Protein AF-A0A973CZ31-F1 (afdb_monomer_lite)

Secondary structure (DSSP, 8-state):
----S-STTHHHHHHHHHHHTT--TT----------HHHHHHHHTTS-HHHHHHHHHHHHHHHHHHHHHHTTS-HHHHHHHHHHHHHHHHHHHHT-----TTTS-THHHHHHHHHHHHHHHHHHHHHHHHHHHTT--TT--S--GGGGGG-PPPS-SSS---

Foldseek 3Di:
DDDDQPDPPGQNVVVVVVVVVPDDPPDDTDDDDDDDPVRVVVSLVVDPQVCLLVVLVVLLVLLVVLVVVLVPDDLVVLQVSLCPSLVVLVVSLVPDSPHDCVSHNCVSVVSSVVSSVVSVVVNLVSCCVVCVVVVHHSCVDPPNCVVVVPPDDDPPPPPPDD

Structure (mmCIF, N/CA/C/O backbone):
data_AF-A0A973CZ31-F1
#
_entry.id   AF-A0A973CZ31-F1
#
loop_
_atom_site.group_PDB
_atom_site.id
_atom_site.type_symbol
_atom_site.label_atom_id
_atom_site.label_alt_id
_atom_site.label_comp_id
_atom_site.label_asym_id
_atom_site.label_entity_id
_atom_site.label_seq_id
_atom_site.pdbx_PDB_ins_code
_atom_site.Cartn_x
_atom_site.Cartn_y
_atom_site.Cartn_z
_atom_site.occupancy
_atom_site.B_iso_or_equiv
_atom_site.auth_seq_id
_atom_site.auth_comp_id
_atom_site.auth_asym_id
_atom_site.auth_atom_id
_atom_site.pdbx_PDB_model_num
ATOM 1 N N . GLN A 1 1 ? 1.037 4.223 -20.268 1.00 78.12 1 GLN A N 1
ATOM 2 C CA . GLN A 1 1 ? 1.933 4.091 -19.093 1.00 78.12 1 GLN A CA 1
ATOM 3 C C . GLN A 1 1 ? 3.006 3.051 -19.402 1.00 78.12 1 GLN A C 1
ATOM 5 O O . GLN A 1 1 ? 2.647 1.986 -19.890 1.00 78.12 1 GLN A O 1
ATOM 10 N N . LEU A 1 2 ? 4.287 3.335 -19.134 1.00 89.88 2 LEU A N 1
ATOM 11 C CA . LEU A 1 2 ? 5.367 2.338 -19.214 1.00 89.88 2 LEU A CA 1
ATOM 12 C C . LEU A 1 2 ? 5.483 1.579 -17.882 1.00 89.88 2 LEU A C 1
ATOM 14 O O . LEU A 1 2 ? 5.323 2.180 -16.821 1.00 89.88 2 LEU A O 1
ATOM 18 N N . ARG A 1 3 ? 5.742 0.265 -17.928 1.00 91.88 3 ARG A N 1
ATOM 19 C CA . ARG A 1 3 ? 5.969 -0.576 -16.741 1.00 91.88 3 ARG A CA 1
ATOM 20 C C . ARG A 1 3 ? 6.821 -1.808 -17.051 1.00 91.88 3 ARG A C 1
ATOM 22 O O . ARG A 1 3 ? 6.817 -2.251 -18.201 1.00 91.88 3 ARG A O 1
ATOM 29 N N . PRO A 1 4 ? 7.449 -2.440 -16.042 1.00 92.38 4 PRO A N 1
ATOM 30 C CA . PRO A 1 4 ? 8.062 -3.744 -16.226 1.00 92.38 4 PRO A CA 1
ATOM 31 C C . PRO A 1 4 ? 6.999 -4.793 -16.571 1.00 92.38 4 PRO A C 1
ATOM 33 O O . PRO A 1 4 ? 5.879 -4.788 -16.038 1.00 92.38 4 PRO A O 1
ATOM 36 N N . ALA A 1 5 ? 7.368 -5.720 -17.454 1.00 91.88 5 ALA A N 1
ATOM 37 C CA . ALA A 1 5 ? 6.518 -6.813 -17.921 1.00 91.88 5 ALA A CA 1
ATOM 38 C C . ALA A 1 5 ? 6.557 -8.032 -16.974 1.00 91.88 5 ALA A C 1
ATOM 40 O O . ALA A 1 5 ? 6.608 -9.172 -17.423 1.00 91.88 5 ALA A O 1
ATOM 41 N N . ASN A 1 6 ? 6.548 -7.792 -15.660 1.00 91.12 6 ASN A N 1
ATOM 42 C CA . ASN A 1 6 ? 6.688 -8.821 -14.623 1.00 91.12 6 ASN A CA 1
ATOM 43 C C . ASN A 1 6 ? 5.347 -9.381 -14.106 1.00 91.12 6 ASN A C 1
ATOM 45 O O . ASN A 1 6 ? 5.332 -10.259 -13.245 1.00 91.12 6 ASN A O 1
ATOM 49 N N . ARG A 1 7 ? 4.211 -8.870 -14.599 1.00 87.19 7 ARG A N 1
ATOM 50 C CA . ARG A 1 7 ? 2.882 -9.395 -14.255 1.00 87.19 7 ARG A CA 1
ATOM 51 C C . ARG A 1 7 ? 2.580 -10.680 -15.029 1.00 87.19 7 ARG A C 1
ATOM 53 O O . ARG A 1 7 ? 2.967 -10.834 -16.188 1.00 87.19 7 ARG A O 1
ATOM 60 N N . ARG A 1 8 ? 1.847 -11.590 -14.382 1.00 85.94 8 ARG A N 1
ATOM 61 C CA . ARG A 1 8 ? 1.350 -12.830 -15.000 1.00 85.94 8 ARG A CA 1
ATOM 62 C C . ARG A 1 8 ? 0.436 -12.508 -16.191 1.00 85.94 8 ARG A C 1
ATOM 64 O O . ARG A 1 8 ? -0.191 -11.456 -16.217 1.00 85.94 8 ARG A O 1
ATOM 71 N N . GLY A 1 9 ? 0.394 -13.399 -17.181 1.00 85.44 9 GLY A N 1
ATOM 72 C CA . GLY A 1 9 ? -0.398 -13.216 -18.408 1.00 85.44 9 GLY A CA 1
ATOM 73 C C . GLY A 1 9 ? 0.258 -12.326 -19.472 1.00 85.44 9 GLY A C 1
ATOM 74 O O . GLY A 1 9 ? -0.212 -12.266 -20.608 1.00 85.44 9 GLY A O 1
ATOM 75 N N . GLY A 1 10 ? 1.382 -11.673 -19.154 1.00 88.19 10 GLY A N 1
ATOM 76 C CA . GLY A 1 10 ? 2.126 -10.874 -20.119 1.00 88.19 10 GLY A CA 1
ATOM 77 C C . GLY A 1 10 ? 1.305 -9.709 -20.679 1.00 88.19 10 GLY A C 1
ATOM 78 O O . GLY A 1 10 ? 0.524 -9.086 -19.971 1.00 88.19 10 GLY A O 1
ATOM 79 N N . THR A 1 11 ? 1.514 -9.381 -21.955 1.00 90.88 11 THR A N 1
ATOM 80 C CA . THR A 1 11 ? 0.871 -8.215 -22.587 1.00 90.88 11 THR A CA 1
ATOM 81 C C . THR A 1 11 ? -0.602 -8.465 -22.889 1.00 90.88 11 THR A C 1
ATOM 83 O O . THR A 1 11 ? -1.399 -7.550 -22.728 1.00 90.88 11 THR A O 1
ATOM 86 N N . VAL A 1 12 ? -0.964 -9.697 -23.264 1.00 90.19 12 VAL A N 1
ATOM 87 C CA . VAL A 1 12 ? -2.358 -10.094 -23.513 1.00 90.19 12 VAL A CA 1
ATOM 88 C C . VAL A 1 12 ? -3.162 -10.006 -22.220 1.00 90.19 12 VAL A C 1
ATOM 90 O O . VAL A 1 12 ? -4.086 -9.209 -22.148 1.00 90.19 12 VAL A O 1
ATOM 93 N N . GLY A 1 13 ? -2.728 -10.696 -21.159 1.00 90.81 13 GLY A N 1
ATOM 94 C CA . GLY A 1 13 ? -3.448 -10.663 -19.884 1.00 90.81 13 GLY A CA 1
ATOM 95 C C . GLY A 1 13 ? -3.515 -9.266 -19.261 1.00 90.81 13 GLY A C 1
ATOM 96 O O . GLY A 1 13 ? -4.519 -8.913 -18.655 1.00 90.81 13 GLY A O 1
ATOM 97 N N . LEU A 1 14 ? -2.478 -8.435 -19.438 1.00 90.19 14 LEU A N 1
ATOM 98 C CA . LEU A 1 14 ? -2.534 -7.037 -19.006 1.00 90.19 14 LEU A CA 1
ATOM 99 C C . LEU A 1 14 ? -3.568 -6.234 -19.800 1.00 90.19 14 LEU A C 1
ATOM 101 O O . LEU A 1 14 ? -4.295 -5.449 -19.204 1.00 90.19 14 LEU A O 1
ATOM 105 N N . ARG A 1 15 ? -3.610 -6.395 -21.124 1.00 91.88 15 ARG A N 1
ATOM 106 C CA . ARG A 1 15 ? -4.574 -5.702 -21.982 1.00 91.88 15 ARG A CA 1
ATOM 107 C C . ARG A 1 15 ? -6.002 -6.081 -21.604 1.00 91.88 15 ARG A C 1
ATOM 109 O O . ARG A 1 15 ? -6.814 -5.187 -21.403 1.00 91.88 15 ARG A O 1
ATOM 116 N N . ASP A 1 16 ? -6.271 -7.372 -21.455 1.00 91.19 16 ASP A N 1
ATOM 117 C CA . ASP A 1 16 ? -7.606 -7.874 -21.132 1.00 91.19 16 ASP A CA 1
ATOM 118 C C . ASP A 1 16 ? -8.062 -7.331 -19.765 1.00 91.19 16 ASP A C 1
ATOM 120 O O . ASP A 1 16 ? -9.130 -6.732 -19.662 1.00 91.19 16 ASP A O 1
ATOM 124 N N . ALA A 1 17 ? -7.189 -7.383 -18.750 1.00 90.06 17 ALA A N 1
ATOM 125 C CA . ALA A 1 17 ? -7.468 -6.798 -17.437 1.00 90.06 17 ALA A CA 1
ATOM 126 C C . ALA A 1 17 ? -7.682 -5.272 -17.482 1.00 90.06 17 ALA A C 1
ATOM 128 O O . ALA A 1 17 ? -8.474 -4.733 -16.716 1.00 90.06 17 ALA A O 1
ATOM 129 N N . LEU A 1 18 ? -6.969 -4.544 -18.348 1.00 91.00 18 LEU A N 1
ATOM 130 C CA . LEU A 1 18 ? -7.172 -3.102 -18.501 1.00 91.00 18 LEU A CA 1
ATOM 131 C C . LEU A 1 18 ? -8.522 -2.787 -19.155 1.00 91.00 18 LEU A C 1
ATOM 133 O O . LEU A 1 18 ? -9.180 -1.842 -18.728 1.00 91.00 18 LEU A O 1
ATOM 137 N N . PHE A 1 19 ? -8.946 -3.566 -20.151 1.00 92.44 19 PHE A N 1
ATOM 138 C CA . PHE A 1 19 ? -10.259 -3.408 -20.779 1.00 92.44 19 PHE A CA 1
ATOM 139 C C . PHE A 1 19 ? -11.402 -3.730 -19.811 1.00 92.44 19 PHE A C 1
ATOM 141 O O . PHE A 1 19 ? -12.370 -2.976 -19.755 1.00 92.44 19 PHE A O 1
ATOM 148 N N . GLU A 1 20 ? -11.264 -4.764 -18.977 1.00 92.31 20 GLU A N 1
ATOM 149 C CA . GLU A 1 20 ? -12.221 -5.051 -17.894 1.00 92.31 20 GLU A CA 1
ATOM 150 C C . GLU A 1 20 ? -12.338 -3.894 -16.888 1.00 92.31 20 GLU A C 1
ATOM 152 O O . GLU A 1 20 ? -13.411 -3.641 -16.344 1.00 92.31 20 GLU A O 1
ATOM 157 N N . LEU A 1 21 ? -11.247 -3.153 -16.673 1.00 90.94 21 LEU A N 1
ATOM 158 C CA . LEU A 1 21 ? -11.218 -1.952 -15.833 1.00 90.94 21 LEU A CA 1
ATOM 159 C C . LEU A 1 21 ? -11.701 -0.680 -16.557 1.00 90.94 21 LEU A C 1
ATOM 161 O O . LEU A 1 21 ? -11.645 0.404 -15.974 1.00 90.94 21 LEU A O 1
ATOM 165 N N . GLY A 1 22 ? -12.182 -0.792 -17.799 1.00 93.88 22 GLY A N 1
ATOM 166 C CA . GLY A 1 22 ? -12.764 0.312 -18.565 1.00 93.88 22 GLY A CA 1
ATOM 167 C C . GLY A 1 22 ? -11.781 1.074 -19.455 1.00 93.88 22 GLY A C 1
ATOM 168 O O . GLY A 1 22 ? -12.091 2.189 -19.876 1.00 93.88 22 GLY A O 1
ATOM 169 N N . LEU A 1 23 ? -10.599 0.518 -19.747 1.00 93.50 23 LEU A N 1
ATOM 170 C CA . LEU A 1 23 ? -9.738 1.076 -20.791 1.00 93.50 23 LEU A CA 1
ATOM 171 C C . LEU A 1 23 ? -10.449 0.978 -22.151 1.00 93.50 23 LEU A C 1
ATOM 173 O O . LEU A 1 23 ? -11.027 -0.053 -22.485 1.00 93.50 23 LEU A O 1
ATOM 177 N N . ASP A 1 24 ? -10.378 2.050 -22.939 1.00 93.31 24 ASP A N 1
ATOM 178 C CA . ASP A 1 24 ? -10.991 2.102 -24.265 1.00 93.31 24 ASP A CA 1
ATOM 179 C C . ASP A 1 24 ? -10.445 1.004 -25.194 1.00 93.31 24 ASP A C 1
ATOM 181 O O . ASP A 1 24 ? -9.238 0.772 -25.252 1.00 93.31 24 ASP A O 1
ATOM 185 N N . SER A 1 25 ? -11.327 0.345 -25.949 1.00 88.06 25 SER A N 1
ATOM 186 C CA . SER A 1 25 ? -10.961 -0.775 -26.831 1.00 88.06 25 SER A CA 1
ATOM 187 C C . SER A 1 25 ? -9.999 -0.406 -27.972 1.00 88.06 25 SER A C 1
ATOM 189 O O . SER A 1 25 ? -9.320 -1.283 -28.506 1.00 88.06 25 SER A O 1
ATOM 191 N N . SER A 1 26 ? -9.899 0.879 -28.328 1.00 91.44 26 SER A N 1
ATOM 192 C CA . SER A 1 26 ? -8.920 1.395 -29.292 1.00 91.44 26 SER A CA 1
ATOM 193 C C . SER A 1 26 ? -7.547 1.671 -28.668 1.00 91.44 26 SER A C 1
ATOM 195 O O . SER A 1 26 ? -6.584 1.952 -29.386 1.00 91.44 26 SER A O 1
ATOM 197 N N . ALA A 1 27 ? -7.420 1.581 -27.338 1.00 91.94 27 ALA A N 1
ATOM 198 C CA . ALA A 1 27 ? -6.171 1.843 -26.649 1.00 91.94 27 ALA A CA 1
ATOM 199 C C . ALA A 1 27 ? -5.100 0.814 -27.023 1.00 91.94 27 ALA A C 1
ATOM 201 O O . ALA A 1 27 ? -5.285 -0.405 -26.968 1.00 91.94 27 ALA A O 1
ATOM 202 N N . LEU A 1 28 ? -3.925 1.333 -27.357 1.00 91.69 28 LEU A N 1
ATOM 203 C CA . LEU A 1 28 ? -2.812 0.521 -27.806 1.00 91.69 28 LEU A CA 1
ATOM 204 C C . LEU A 1 28 ? -1.995 0.018 -26.611 1.00 91.69 28 LEU A C 1
ATOM 206 O O . LEU A 1 28 ? -1.519 0.798 -25.783 1.00 91.69 28 LEU A O 1
ATOM 210 N N . VAL A 1 29 ? -1.798 -1.301 -26.544 1.00 91.62 29 VAL A N 1
ATOM 211 C CA . VAL A 1 29 ? -1.000 -1.960 -25.504 1.00 91.62 29 VAL A CA 1
ATOM 212 C C . VAL A 1 29 ? 0.136 -2.735 -26.159 1.00 91.62 29 VAL A C 1
ATOM 214 O O . VAL A 1 29 ? -0.088 -3.717 -26.864 1.00 91.62 29 VAL A O 1
ATOM 217 N N . TYR A 1 30 ? 1.368 -2.309 -25.888 1.00 91.69 30 TYR A N 1
ATOM 218 C CA . TYR A 1 30 ? 2.573 -2.874 -26.490 1.00 91.69 30 TYR A CA 1
ATOM 219 C C . TYR A 1 30 ? 3.525 -3.458 -25.452 1.00 91.69 30 TYR A C 1
ATOM 221 O O . TYR A 1 30 ? 3.480 -3.138 -24.262 1.00 91.69 30 TYR A O 1
ATOM 229 N N . ARG A 1 31 ? 4.429 -4.314 -25.931 1.00 92.50 31 ARG A N 1
ATOM 230 C CA . ARG A 1 31 ? 5.609 -4.757 -25.193 1.00 92.50 31 ARG A CA 1
ATOM 231 C C . ARG A 1 31 ? 6.841 -4.176 -25.859 1.00 92.50 31 ARG A C 1
ATOM 233 O O . ARG A 1 31 ? 7.038 -4.390 -27.047 1.00 92.50 31 ARG A O 1
ATOM 240 N N . LEU A 1 32 ? 7.679 -3.528 -25.065 1.00 92.12 32 LEU A N 1
ATOM 241 C CA . LEU A 1 32 ? 9.019 -3.132 -25.473 1.00 92.12 32 LEU A CA 1
ATOM 242 C C . LEU A 1 32 ? 10.016 -4.170 -24.953 1.00 92.12 32 LEU A C 1
ATOM 244 O O . LEU A 1 32 ? 9.835 -4.727 -23.864 1.00 92.12 32 LEU A O 1
ATOM 248 N N . ARG A 1 33 ? 11.029 -4.463 -25.758 1.00 91.19 33 ARG A N 1
ATOM 249 C CA . ARG A 1 33 ? 12.161 -5.339 -25.443 1.00 91.19 33 ARG A CA 1
ATOM 250 C C . ARG A 1 33 ? 13.422 -4.678 -25.981 1.00 91.19 33 ARG A C 1
ATOM 252 O O . ARG A 1 33 ? 13.302 -3.789 -26.816 1.00 91.19 33 ARG A O 1
ATOM 259 N N . GLU A 1 34 ? 14.576 -5.128 -25.494 1.00 91.00 34 GLU A N 1
ATOM 260 C CA . GLU A 1 34 ? 15.883 -4.689 -26.008 1.00 91.00 34 GLU A CA 1
ATOM 261 C C . GLU A 1 34 ? 16.042 -3.165 -25.936 1.00 91.00 34 GLU A C 1
ATOM 263 O O . GLU A 1 34 ? 16.436 -2.509 -26.891 1.00 91.00 34 GLU A O 1
ATOM 268 N N . LEU A 1 35 ? 15.690 -2.595 -24.777 1.00 91.38 35 LEU A N 1
ATOM 269 C CA . LEU A 1 35 ? 16.027 -1.207 -24.494 1.00 91.38 35 LEU A CA 1
ATOM 270 C C . LEU A 1 35 ? 17.547 -1.088 -24.419 1.00 91.38 35 LEU A C 1
ATOM 272 O O . LEU A 1 35 ? 18.201 -1.858 -23.711 1.00 91.38 35 LEU A O 1
ATOM 276 N N . GLU A 1 36 ? 18.075 -0.094 -25.118 1.00 95.12 36 GLU A N 1
ATOM 277 C CA . GLU A 1 36 ? 19.444 0.364 -24.943 1.00 95.12 36 GLU A CA 1
ATOM 278 C C . GLU A 1 36 ? 19.701 0.730 -23.470 1.00 95.12 36 GLU A C 1
ATOM 280 O O . GLU A 1 36 ? 18.787 1.055 -22.700 1.00 95.12 36 GLU A O 1
ATOM 285 N N . ALA A 1 37 ? 20.961 0.641 -23.041 1.00 92.94 37 ALA A N 1
ATOM 286 C CA . ALA A 1 37 ? 21.299 0.727 -21.619 1.00 92.94 37 ALA A CA 1
ATOM 287 C C . ALA A 1 37 ? 20.882 2.067 -20.977 1.00 92.94 37 ALA A C 1
ATOM 289 O O . ALA A 1 37 ? 20.476 2.099 -19.812 1.00 92.94 37 ALA A O 1
ATOM 290 N N . ALA A 1 38 ? 20.958 3.174 -21.723 1.00 94.50 38 ALA A N 1
ATOM 291 C CA . ALA A 1 38 ? 20.556 4.491 -21.233 1.00 94.50 38 ALA A CA 1
ATOM 292 C C . ALA A 1 38 ? 19.031 4.582 -21.029 1.00 94.50 38 ALA A C 1
ATOM 294 O O . ALA A 1 38 ? 18.566 5.108 -20.014 1.00 94.50 38 ALA A O 1
ATOM 295 N N . GLU A 1 39 ? 18.258 4.020 -21.953 1.00 94.00 39 GLU A N 1
ATOM 296 C CA . GLU A 1 39 ? 16.802 3.951 -21.943 1.00 94.00 39 GLU A CA 1
ATOM 297 C C . GLU A 1 39 ? 16.290 3.026 -20.837 1.00 94.00 39 GLU A C 1
ATOM 299 O O . GLU A 1 39 ? 15.320 3.377 -20.164 1.00 94.00 39 GLU A O 1
ATOM 304 N N . ASP A 1 40 ? 16.949 1.889 -20.583 1.00 91.12 40 ASP A N 1
ATOM 305 C CA . ASP A 1 40 ? 16.612 1.015 -19.450 1.00 91.12 40 ASP A CA 1
ATOM 306 C C . ASP A 1 40 ? 16.820 1.745 -18.111 1.00 91.12 40 ASP A C 1
ATOM 308 O O . ASP A 1 40 ? 15.938 1.742 -17.245 1.00 91.12 40 ASP A O 1
ATOM 312 N N . VAL A 1 41 ? 17.942 2.462 -17.958 1.00 90.88 41 VAL A N 1
ATOM 313 C CA . VAL A 1 41 ? 18.204 3.289 -16.767 1.00 90.88 41 VAL A CA 1
ATOM 314 C C . VAL A 1 41 ? 17.153 4.392 -16.617 1.00 90.88 41 VAL A C 1
ATOM 316 O O . VAL A 1 41 ? 16.652 4.612 -15.510 1.00 90.88 41 VAL A O 1
ATOM 319 N N . ALA A 1 42 ? 16.787 5.075 -17.704 1.00 92.50 42 ALA A N 1
ATOM 320 C CA . ALA A 1 42 ? 15.748 6.102 -17.686 1.00 92.50 42 ALA A CA 1
ATOM 321 C C . ALA A 1 42 ? 14.372 5.519 -17.320 1.00 92.50 42 ALA A C 1
ATOM 323 O O . ALA A 1 42 ? 13.673 6.079 -16.473 1.00 92.50 42 ALA A O 1
ATOM 324 N N . ALA A 1 43 ? 14.009 4.362 -17.879 1.00 92.06 43 ALA A N 1
ATOM 325 C CA . ALA A 1 43 ? 12.758 3.676 -17.579 1.00 92.06 43 ALA A CA 1
ATOM 326 C C . ALA A 1 43 ? 12.667 3.283 -16.098 1.00 92.06 43 ALA A C 1
ATOM 328 O O . ALA A 1 43 ? 11.629 3.494 -15.473 1.00 92.06 43 ALA A O 1
ATOM 329 N N . ARG A 1 44 ? 13.750 2.779 -15.491 1.00 90.56 44 ARG A N 1
ATOM 330 C CA . ARG A 1 44 ? 13.775 2.426 -14.057 1.00 90.56 44 ARG A CA 1
ATOM 331 C C . ARG A 1 44 ? 13.559 3.625 -13.133 1.00 90.56 44 ARG A C 1
ATOM 333 O O . ARG A 1 44 ? 13.017 3.449 -12.044 1.00 90.56 44 ARG A O 1
ATOM 340 N N . ARG A 1 45 ? 13.923 4.838 -13.564 1.00 91.75 45 ARG A N 1
ATOM 341 C CA . ARG A 1 45 ? 13.723 6.086 -12.801 1.00 91.75 45 ARG A CA 1
ATOM 342 C C . ARG A 1 45 ? 12.277 6.589 -12.801 1.00 91.75 45 ARG A C 1
ATOM 344 O O . ARG A 1 45 ? 11.979 7.527 -12.070 1.00 91.75 45 ARG A O 1
ATOM 351 N N . LEU A 1 46 ? 11.370 5.959 -13.555 1.00 93.25 46 LEU A N 1
ATOM 352 C CA . LEU A 1 46 ? 9.935 6.268 -13.504 1.00 93.25 46 LEU A CA 1
ATOM 353 C C . LEU A 1 46 ? 9.301 5.956 -12.141 1.00 93.25 46 LEU A C 1
ATOM 355 O O . LEU A 1 46 ? 8.200 6.428 -11.856 1.00 93.25 46 LEU A O 1
ATOM 359 N N . TRP A 1 47 ? 9.977 5.166 -11.304 1.00 93.50 47 TRP A N 1
ATOM 360 C CA . TRP A 1 47 ? 9.525 4.840 -9.960 1.00 93.50 47 TRP A CA 1
ATOM 361 C C . TRP A 1 47 ? 10.497 5.368 -8.915 1.00 93.50 47 TRP A C 1
ATOM 363 O O . TRP A 1 47 ? 11.678 5.025 -8.909 1.00 93.50 47 TRP A O 1
ATOM 373 N N . ASP A 1 48 ? 9.969 6.138 -7.968 1.00 94.31 48 ASP A N 1
ATOM 374 C CA . ASP A 1 48 ? 10.718 6.541 -6.785 1.00 94.31 48 ASP A CA 1
ATOM 375 C C . ASP A 1 48 ? 10.780 5.380 -5.780 1.00 94.31 48 ASP A C 1
ATOM 377 O O . ASP A 1 48 ? 9.947 5.220 -4.881 1.00 94.31 48 ASP A O 1
ATOM 381 N N . VAL A 1 49 ? 11.793 4.535 -5.964 1.00 94.06 49 VAL A N 1
ATOM 382 C CA . VAL A 1 49 ? 12.069 3.364 -5.124 1.00 94.06 49 VAL A CA 1
ATOM 383 C C . VAL A 1 49 ? 12.298 3.747 -3.661 1.00 94.06 49 VAL A C 1
ATOM 385 O O . VAL A 1 49 ? 11.886 3.012 -2.754 1.00 94.06 49 VAL A O 1
ATOM 388 N N . ALA A 1 50 ? 12.934 4.895 -3.416 1.00 95.00 50 ALA A N 1
ATOM 389 C CA . ALA A 1 50 ? 13.217 5.366 -2.068 1.00 95.00 50 ALA A CA 1
ATOM 390 C C . ALA A 1 50 ? 11.914 5.728 -1.346 1.00 95.00 50 ALA A C 1
ATOM 392 O O . ALA A 1 50 ? 11.688 5.264 -0.223 1.00 95.00 50 ALA A O 1
ATOM 393 N N . THR A 1 51 ? 11.025 6.467 -2.013 1.00 95.75 51 THR A N 1
ATOM 394 C CA . THR A 1 51 ? 9.701 6.814 -1.482 1.00 95.75 51 THR A CA 1
ATOM 395 C C . THR A 1 51 ? 8.832 5.577 -1.269 1.00 95.75 51 THR A C 1
ATOM 397 O O . THR A 1 51 ? 8.237 5.447 -0.197 1.00 95.75 51 THR A O 1
ATOM 400 N N . LEU A 1 52 ? 8.809 4.624 -2.210 1.00 95.75 52 LEU A N 1
ATOM 401 C CA . LEU A 1 52 ? 8.079 3.357 -2.045 1.00 95.75 52 LEU A CA 1
ATOM 402 C C . LEU A 1 52 ? 8.551 2.599 -0.796 1.00 95.75 52 LEU A C 1
ATOM 404 O O . LEU A 1 52 ? 7.755 2.265 0.085 1.00 95.75 52 LEU A O 1
ATOM 408 N N . THR A 1 53 ? 9.863 2.398 -0.672 1.00 96.06 53 THR A N 1
ATOM 409 C CA . THR A 1 53 ? 10.459 1.639 0.436 1.00 96.06 53 THR A CA 1
ATOM 410 C C . THR A 1 53 ? 10.259 2.340 1.782 1.00 96.06 53 THR A C 1
ATOM 412 O O . THR A 1 53 ? 9.930 1.700 2.788 1.00 96.06 53 THR A O 1
ATOM 415 N N . ALA A 1 54 ? 10.416 3.666 1.819 1.00 97.62 54 ALA A N 1
ATOM 416 C CA . ALA A 1 54 ? 10.140 4.466 3.007 1.00 97.62 54 ALA A CA 1
ATOM 417 C C . ALA A 1 54 ? 8.657 4.402 3.397 1.00 97.62 54 ALA A C 1
ATOM 419 O O . ALA A 1 54 ? 8.346 4.277 4.585 1.00 97.62 54 ALA A O 1
ATOM 420 N N . GLY A 1 55 ? 7.762 4.430 2.406 1.00 98.00 55 GLY A N 1
ATOM 421 C CA . GLY A 1 55 ? 6.324 4.267 2.569 1.00 98.00 55 GLY A CA 1
ATOM 422 C C . GLY A 1 55 ? 5.966 2.931 3.212 1.00 98.00 55 GLY A C 1
ATOM 423 O O . GLY A 1 55 ? 5.209 2.919 4.182 1.00 98.00 55 GLY A O 1
ATOM 424 N N . TYR A 1 56 ? 6.542 1.815 2.751 1.00 98.12 56 TYR A N 1
ATOM 425 C CA . TYR A 1 56 ? 6.281 0.503 3.358 1.00 98.12 56 TYR A CA 1
ATOM 426 C C . TYR A 1 56 ? 6.674 0.478 4.831 1.00 98.12 56 TYR A C 1
ATOM 428 O O . TYR A 1 56 ? 5.862 0.164 5.698 1.00 98.12 56 TYR A O 1
ATOM 436 N N . ARG A 1 57 ? 7.906 0.903 5.130 1.00 97.94 57 ARG A N 1
ATOM 437 C CA . ARG A 1 57 ? 8.431 0.932 6.499 1.00 97.94 57 ARG A CA 1
ATOM 438 C C . ARG A 1 57 ? 7.612 1.842 7.413 1.00 97.94 57 ARG A C 1
ATOM 440 O O . ARG A 1 57 ? 7.402 1.510 8.579 1.00 97.94 57 ARG A O 1
ATOM 447 N N . LYS A 1 58 ? 7.184 3.005 6.913 1.00 98.50 58 LYS A N 1
ATOM 448 C CA . LYS A 1 58 ? 6.356 3.953 7.669 1.00 98.50 58 LYS A CA 1
ATOM 449 C C . LYS A 1 58 ? 5.021 3.316 8.045 1.00 98.50 58 LYS A C 1
ATOM 451 O O . LYS A 1 58 ? 4.637 3.385 9.211 1.00 98.50 58 LYS A O 1
ATOM 456 N N . SER A 1 59 ? 4.359 2.674 7.089 1.00 98.56 59 SER A N 1
ATOM 457 C CA . SER A 1 59 ? 3.058 2.044 7.305 1.00 98.56 59 SER A CA 1
ATOM 458 C C . SER A 1 59 ? 3.148 0.824 8.217 1.00 98.56 59 SER A C 1
ATOM 460 O O . SER A 1 59 ? 2.360 0.737 9.154 1.00 98.56 59 SER A O 1
ATOM 462 N N . SER A 1 60 ? 4.164 -0.035 8.072 1.00 98.38 60 SER A N 1
ATOM 463 C CA . SER A 1 60 ? 4.379 -1.159 8.999 1.00 98.38 60 SER A CA 1
ATOM 464 C C . SER A 1 60 ? 4.544 -0.673 10.442 1.00 98.38 60 SER A C 1
ATOM 466 O O . SER A 1 60 ? 3.838 -1.126 11.341 1.00 98.38 60 SER A O 1
ATOM 468 N N . LYS A 1 61 ? 5.384 0.349 10.666 1.00 98.44 61 LYS A N 1
ATOM 469 C CA . LYS A 1 61 ? 5.556 0.959 11.996 1.00 98.44 61 LYS A CA 1
ATOM 470 C C . LYS A 1 61 ? 4.268 1.596 12.526 1.00 98.44 61 LYS A C 1
ATOM 472 O O . LYS A 1 61 ? 4.029 1.581 13.735 1.00 98.44 61 LYS A O 1
ATOM 477 N N . ALA A 1 62 ? 3.455 2.190 11.652 1.00 98.56 62 ALA A N 1
ATOM 478 C CA . ALA A 1 62 ? 2.176 2.775 12.040 1.00 98.56 62 ALA A CA 1
ATOM 479 C C . ALA A 1 62 ? 1.194 1.697 12.518 1.00 98.56 62 ALA A C 1
ATOM 481 O O . ALA A 1 62 ? 0.610 1.866 13.591 1.00 98.56 62 ALA A O 1
ATOM 482 N N . LEU A 1 63 ? 1.082 0.582 11.786 1.00 98.50 63 LEU A N 1
ATOM 483 C CA . LEU A 1 63 ? 0.263 -0.572 12.170 1.00 98.50 63 LEU A CA 1
ATOM 484 C C . LEU A 1 63 ? 0.724 -1.155 13.508 1.00 98.50 63 LEU A C 1
ATOM 486 O O . LEU A 1 63 ? -0.077 -1.272 14.429 1.00 98.50 63 LEU A O 1
ATOM 490 N N . GLU A 1 64 ? 2.023 -1.418 13.677 1.00 97.69 64 GLU A N 1
ATOM 491 C CA . GLU A 1 64 ? 2.582 -1.922 14.940 1.00 97.69 64 GLU A CA 1
ATOM 492 C C . GLU A 1 64 ? 2.282 -0.997 16.127 1.00 97.69 64 GLU A C 1
ATOM 494 O O . GLU A 1 64 ? 1.903 -1.444 17.216 1.00 97.69 64 GLU A O 1
ATOM 499 N N . ARG A 1 65 ? 2.458 0.318 15.936 1.00 98.12 65 ARG A N 1
ATOM 500 C CA . ARG A 1 65 ? 2.164 1.311 16.974 1.00 98.12 65 ARG A CA 1
ATOM 501 C C . ARG A 1 65 ? 0.680 1.322 17.310 1.00 98.12 65 ARG A C 1
ATOM 503 O O . ARG A 1 65 ? 0.337 1.428 18.486 1.00 98.12 65 ARG A O 1
ATOM 510 N N . SER A 1 66 ? -0.177 1.254 16.298 1.00 97.88 66 SER A N 1
ATOM 511 C CA . SER A 1 66 ? -1.621 1.264 16.483 1.00 97.88 66 SER A CA 1
ATOM 512 C C . SER A 1 66 ? -2.094 0.002 17.206 1.00 97.88 66 SER A C 1
ATOM 514 O O . SER A 1 66 ? -2.749 0.122 18.236 1.00 97.88 66 SER A O 1
ATOM 516 N N . THR A 1 67 ? -1.614 -1.186 16.820 1.00 96.56 67 THR A N 1
ATOM 517 C CA . THR A 1 67 ? -1.876 -2.457 17.521 1.00 96.56 67 THR A CA 1
ATOM 518 C C . THR A 1 67 ? -1.614 -2.365 19.025 1.00 96.56 67 THR A C 1
ATOM 520 O O . THR A 1 67 ? -2.435 -2.805 19.829 1.00 96.56 67 THR A O 1
ATOM 523 N N . ARG A 1 68 ? -0.497 -1.746 19.439 1.00 96.31 68 ARG A N 1
ATOM 524 C CA . ARG A 1 68 ? -0.201 -1.540 20.869 1.00 96.31 68 ARG A CA 1
ATOM 525 C C . ARG A 1 68 ? -1.190 -0.589 21.543 1.00 96.31 68 ARG A C 1
ATOM 527 O O . ARG A 1 68 ? -1.616 -0.864 22.659 1.00 96.31 68 ARG A O 1
ATOM 534 N N . LYS A 1 69 ? -1.557 0.511 20.878 1.00 94.94 69 LYS A N 1
ATOM 535 C CA . LYS A 1 69 ? -2.495 1.517 21.405 1.00 94.94 69 LYS A CA 1
ATOM 536 C C . LYS A 1 69 ? -3.925 0.993 21.520 1.00 94.94 69 LYS A C 1
ATOM 538 O O . LYS A 1 69 ? -4.632 1.361 22.450 1.00 94.94 69 LYS A O 1
ATOM 543 N N . LEU A 1 70 ? -4.347 0.140 20.590 1.00 94.50 70 LEU A N 1
ATOM 544 C CA . LEU A 1 70 ? -5.709 -0.389 20.540 1.00 94.50 70 LEU A CA 1
ATOM 545 C C . LEU A 1 70 ? -6.056 -1.248 21.760 1.00 94.50 70 LEU A C 1
ATOM 547 O O . LEU A 1 70 ? -7.208 -1.250 22.177 1.00 94.50 70 LEU A O 1
ATOM 551 N N . ARG A 1 71 ? -5.064 -1.897 22.387 1.00 90.25 71 ARG A N 1
ATOM 552 C CA . ARG A 1 71 ? -5.255 -2.745 23.579 1.00 90.25 71 ARG A CA 1
ATOM 553 C C . ARG A 1 71 ? -5.931 -2.041 24.756 1.00 90.25 71 ARG A C 1
ATOM 555 O O . ARG A 1 71 ? -6.589 -2.706 25.544 1.00 90.25 71 ARG A O 1
ATOM 562 N N . THR A 1 72 ? -5.746 -0.732 24.892 1.00 93.12 72 THR A N 1
ATOM 563 C CA . THR A 1 72 ? -6.295 0.066 26.002 1.00 93.12 72 THR A CA 1
ATOM 564 C C . THR A 1 72 ? -7.260 1.152 25.527 1.00 93.12 72 THR A C 1
ATOM 566 O O . THR A 1 72 ? -7.723 1.964 26.325 1.00 93.12 72 THR A O 1
ATOM 569 N N . ALA A 1 73 ? -7.563 1.195 24.228 1.00 93.94 73 ALA A N 1
ATOM 570 C CA . ALA A 1 73 ? -8.464 2.182 23.654 1.00 93.94 73 ALA A CA 1
ATOM 571 C C . ALA A 1 73 ? -9.934 1.802 23.890 1.00 93.94 73 ALA A C 1
ATOM 573 O O . ALA A 1 73 ? -10.278 0.621 23.943 1.00 93.94 73 ALA A O 1
ATOM 574 N N . SER A 1 74 ? -10.811 2.806 23.963 1.00 94.56 74 SER A N 1
ATOM 575 C CA . SER A 1 74 ? -12.261 2.589 23.966 1.00 94.56 74 SER A CA 1
ATOM 576 C C . SER A 1 74 ? -12.737 1.973 22.649 1.00 94.56 74 SER A C 1
ATOM 578 O O . SER A 1 74 ? -12.131 2.201 21.602 1.00 94.56 74 SER A O 1
ATOM 580 N N . GLU A 1 75 ? -13.857 1.247 22.681 1.00 92.12 75 GLU A N 1
ATOM 581 C CA . GLU A 1 75 ? -14.438 0.580 21.504 1.00 92.12 75 GLU A CA 1
ATOM 582 C C . GLU A 1 75 ? -14.599 1.538 20.307 1.00 92.12 75 GLU A C 1
ATOM 584 O O . GLU A 1 75 ? -14.105 1.266 19.214 1.00 92.12 75 GLU A O 1
ATOM 589 N N . ALA A 1 76 ? -15.189 2.720 20.530 1.00 92.12 76 ALA A N 1
ATOM 590 C CA . ALA A 1 76 ? -15.350 3.750 19.501 1.00 92.12 76 ALA A CA 1
ATOM 591 C C . ALA A 1 76 ? -14.015 4.164 18.863 1.00 92.12 76 ALA A C 1
ATOM 593 O O . ALA A 1 76 ? -13.909 4.297 17.642 1.00 92.12 76 ALA A O 1
ATOM 594 N N . ARG A 1 77 ? -12.968 4.324 19.680 1.00 94.62 77 ARG A N 1
ATOM 595 C CA . ARG A 1 77 ? -11.640 4.692 19.190 1.00 94.62 77 ARG A CA 1
ATOM 596 C C . ARG A 1 77 ? -10.980 3.547 18.432 1.00 94.62 77 ARG A C 1
ATOM 598 O O . ARG A 1 77 ? -10.304 3.811 17.441 1.00 94.62 77 ARG A O 1
ATOM 605 N N . GLN A 1 78 ? -11.190 2.303 18.861 1.00 93.81 78 GLN A N 1
ATOM 606 C CA . GLN A 1 78 ? -10.678 1.143 18.141 1.00 93.81 78 GLN A CA 1
ATOM 607 C C . GLN A 1 78 ? -11.261 1.056 16.728 1.00 93.81 78 GLN A C 1
ATOM 609 O O . GLN A 1 78 ? -10.522 0.852 15.766 1.00 93.81 78 GLN A O 1
ATOM 614 N N . MET A 1 79 ? -12.567 1.279 16.583 1.00 92.06 79 MET A N 1
ATOM 615 C CA . MET A 1 79 ? -13.242 1.249 15.284 1.00 92.06 79 MET A CA 1
ATOM 616 C C . MET A 1 79 ? -12.739 2.348 14.342 1.00 92.06 79 MET A C 1
ATOM 618 O O . MET A 1 79 ? -12.334 2.052 13.219 1.00 92.06 79 MET A O 1
ATOM 622 N N . VAL A 1 80 ? -12.688 3.601 14.807 1.00 94.94 80 VAL A N 1
ATOM 623 C CA . VAL A 1 80 ? -12.217 4.733 13.987 1.00 94.94 80 VAL A CA 1
ATOM 624 C C . VAL A 1 80 ? -10.761 4.544 13.554 1.00 94.94 80 VAL A C 1
ATOM 626 O O . VAL A 1 80 ? -10.437 4.698 12.378 1.00 94.94 80 VAL A O 1
ATOM 629 N N . GLU A 1 81 ? -9.876 4.179 14.482 1.00 96.12 81 GLU A N 1
ATOM 630 C CA . GLU A 1 81 ? -8.451 3.989 14.192 1.00 96.12 81 GLU A CA 1
ATOM 631 C C . GLU A 1 81 ? -8.227 2.821 13.214 1.00 96.12 81 GLU A C 1
ATOM 633 O O . GLU A 1 81 ? -7.457 2.954 12.261 1.00 96.12 81 GLU A O 1
ATOM 638 N N . THR A 1 82 ? -8.910 1.686 13.408 1.00 95.12 82 THR A N 1
ATOM 639 C CA . THR A 1 82 ? -8.777 0.521 12.513 1.00 95.12 82 THR A CA 1
ATOM 640 C C . THR A 1 82 ? -9.309 0.807 11.113 1.00 95.12 82 THR A C 1
ATOM 642 O O . THR A 1 82 ? -8.656 0.425 10.143 1.00 95.12 82 THR A O 1
ATOM 645 N N . PHE A 1 83 ? -10.415 1.546 10.995 1.00 95.06 83 PHE A N 1
ATOM 646 C CA . PHE A 1 83 ? -10.969 1.970 9.710 1.00 95.06 83 PHE A CA 1
ATOM 647 C C . PHE A 1 83 ? -10.034 2.918 8.956 1.00 95.06 83 PHE A C 1
ATOM 649 O O . PHE A 1 83 ? -9.687 2.657 7.805 1.00 95.06 83 PHE A O 1
ATOM 656 N N . LEU A 1 84 ? -9.581 3.993 9.607 1.00 96.94 84 LEU A N 1
ATOM 657 C CA . LEU A 1 84 ? -8.765 5.015 8.948 1.00 96.94 84 LEU A CA 1
ATOM 658 C C . LEU A 1 84 ? -7.369 4.495 8.598 1.00 96.94 84 LEU A C 1
ATOM 660 O O . LEU A 1 84 ? -6.930 4.617 7.454 1.00 96.94 84 LEU A O 1
ATOM 664 N N . LEU A 1 85 ? -6.668 3.892 9.565 1.00 98.12 85 LEU A N 1
ATOM 665 C CA . LEU A 1 85 ? -5.312 3.406 9.326 1.00 98.12 85 LEU A CA 1
ATOM 666 C C . LEU A 1 85 ? -5.328 2.203 8.382 1.00 98.12 85 LEU A C 1
ATOM 668 O O . LEU A 1 85 ? -4.595 2.206 7.393 1.00 98.12 85 LEU A O 1
ATOM 672 N N . GLY A 1 86 ? -6.188 1.215 8.647 1.00 96.44 86 GLY A N 1
ATOM 673 C CA . GLY A 1 86 ? -6.309 0.021 7.812 1.00 96.44 86 GLY A CA 1
ATOM 674 C C . GLY A 1 86 ? -6.695 0.369 6.376 1.00 96.44 86 GLY A C 1
ATOM 675 O O . GLY A 1 86 ? -6.031 -0.075 5.442 1.00 96.44 86 GLY A O 1
ATOM 676 N N . GLY A 1 87 ? -7.688 1.246 6.197 1.00 95.50 87 GLY A N 1
ATOM 677 C CA . GLY A 1 87 ? -8.094 1.745 4.883 1.00 95.50 87 GLY A CA 1
ATOM 678 C C . GLY A 1 87 ? -6.959 2.447 4.137 1.00 95.50 87 GLY A C 1
ATOM 679 O O . GLY A 1 87 ? -6.726 2.152 2.966 1.00 95.50 87 GLY A O 1
ATOM 680 N N . SER A 1 88 ? -6.193 3.312 4.813 1.00 97.81 88 SER A N 1
ATOM 681 C CA . SER A 1 88 ? -5.063 4.010 4.181 1.00 97.81 88 SER A CA 1
ATOM 682 C C . SER A 1 88 ? -3.958 3.054 3.711 1.00 97.81 88 SER A C 1
ATOM 684 O O . SER A 1 88 ? -3.397 3.236 2.631 1.00 97.81 88 SER A O 1
ATOM 686 N N . VAL A 1 89 ? -3.676 1.995 4.479 1.00 97.94 89 VAL A N 1
ATOM 687 C CA . VAL A 1 89 ? -2.662 0.997 4.113 1.00 97.94 89 VAL A CA 1
ATOM 688 C C . VAL A 1 89 ? -3.161 0.083 2.994 1.00 97.94 89 VAL A C 1
ATOM 690 O O . VAL A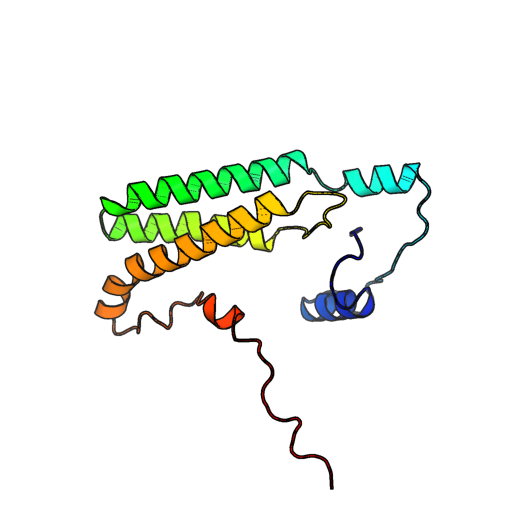 1 89 ? -2.388 -0.237 2.093 1.00 97.94 89 VAL A O 1
ATOM 693 N N . ILE A 1 90 ? -4.445 -0.290 2.988 1.00 96.44 90 ILE A N 1
ATOM 694 C CA . ILE A 1 90 ? -5.055 -1.021 1.866 1.00 96.44 90 ILE A CA 1
ATOM 695 C C . ILE A 1 90 ? -4.945 -0.200 0.578 1.00 96.44 90 ILE A C 1
ATOM 697 O O . ILE A 1 90 ? -4.521 -0.738 -0.441 1.00 96.44 90 ILE A O 1
ATOM 701 N N . GLN A 1 91 ? -5.256 1.100 0.622 1.00 96.19 91 GLN A N 1
ATOM 702 C CA . GLN A 1 91 ? -5.112 1.979 -0.543 1.00 96.19 91 GLN A CA 1
ATOM 703 C C . GLN A 1 91 ? -3.657 2.067 -1.018 1.00 96.19 91 GLN A C 1
ATOM 705 O O . GLN A 1 91 ? -3.401 1.967 -2.216 1.00 96.19 91 GLN A O 1
ATOM 710 N N . GLN A 1 92 ? -2.696 2.179 -0.095 1.00 97.19 92 GLN A N 1
ATOM 711 C CA . GLN A 1 92 ? -1.273 2.154 -0.440 1.00 97.19 92 GLN A CA 1
ATOM 712 C C . GLN A 1 92 ? -0.874 0.846 -1.141 1.00 97.19 92 GLN A C 1
ATOM 714 O O . GLN A 1 92 ? -0.160 0.885 -2.139 1.00 97.19 92 GLN A O 1
ATOM 719 N N . LEU A 1 93 ? -1.319 -0.304 -0.628 1.00 95.94 93 LEU A N 1
ATOM 720 C CA . LEU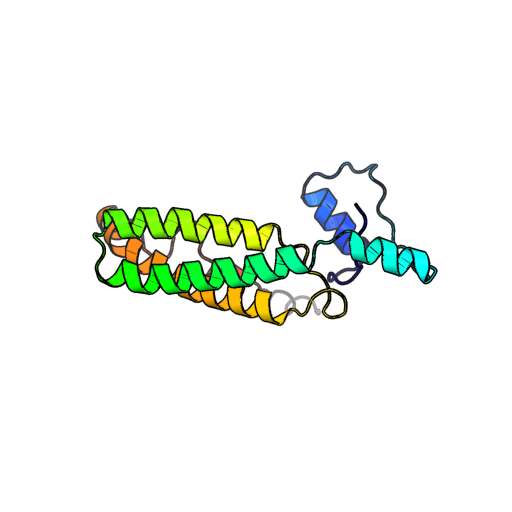 A 1 93 ? -1.027 -1.612 -1.218 1.00 95.94 93 LEU A CA 1
ATOM 721 C C . LEU A 1 93 ? -1.711 -1.799 -2.580 1.00 95.94 93 LEU A C 1
ATOM 723 O O . LEU A 1 93 ? -1.114 -2.381 -3.480 1.00 95.94 93 LEU A O 1
ATOM 727 N N . ALA A 1 94 ? -2.934 -1.292 -2.750 1.00 92.75 94 ALA A N 1
ATOM 728 C CA . ALA A 1 94 ? -3.659 -1.338 -4.019 1.00 92.75 94 ALA A CA 1
ATOM 729 C C . ALA A 1 94 ? -2.991 -0.473 -5.102 1.00 92.75 94 ALA A C 1
ATOM 731 O O . ALA A 1 94 ? -2.963 -0.857 -6.270 1.00 92.75 94 ALA A O 1
ATOM 732 N N . ALA A 1 95 ? -2.416 0.667 -4.709 1.00 91.62 95 ALA A N 1
ATOM 733 C CA . ALA A 1 95 ? -1.664 1.555 -5.594 1.00 91.62 95 ALA A CA 1
ATOM 734 C C . ALA A 1 95 ? -0.218 1.084 -5.859 1.00 91.62 95 ALA A C 1
ATOM 736 O O . ALA A 1 95 ? 0.508 1.727 -6.621 1.00 91.62 95 ALA A O 1
ATOM 737 N N . ASP A 1 96 ? 0.224 -0.019 -5.246 1.00 94.25 96 ASP A N 1
ATOM 738 C CA . ASP A 1 96 ? 1.585 -0.523 -5.396 1.00 94.25 96 ASP A CA 1
ATOM 739 C C . ASP A 1 96 ? 1.882 -0.929 -6.856 1.00 94.25 96 ASP A C 1
ATOM 741 O O . ASP A 1 96 ? 1.133 -1.707 -7.462 1.00 94.25 96 ASP A O 1
ATOM 745 N N . PRO A 1 97 ? 2.995 -0.462 -7.455 1.00 92.12 97 PRO A N 1
ATOM 746 C CA . PRO A 1 97 ? 3.322 -0.782 -8.847 1.00 92.12 97 PRO A CA 1
ATOM 747 C C . PRO A 1 97 ? 3.678 -2.265 -9.074 1.00 92.12 97 PRO A C 1
ATOM 749 O O . PRO A 1 97 ? 3.659 -2.736 -10.223 1.00 92.12 97 PRO A O 1
ATOM 752 N N . LEU A 1 98 ? 3.953 -3.011 -7.995 1.00 92.12 98 LEU A N 1
ATOM 753 C CA . LEU A 1 98 ? 4.400 -4.403 -7.977 1.00 92.12 98 LEU A CA 1
ATOM 754 C C . LEU A 1 98 ? 5.637 -4.598 -8.850 1.00 92.12 98 LEU A C 1
ATOM 756 O O . LEU A 1 98 ? 5.651 -5.437 -9.748 1.00 92.12 98 LEU A O 1
ATOM 760 N N . LEU A 1 99 ? 6.658 -3.778 -8.608 1.00 94.06 99 LEU A N 1
ATOM 761 C CA . LEU A 1 99 ? 7.923 -3.828 -9.337 1.00 94.06 99 LEU A CA 1
ATOM 762 C C . LEU A 1 99 ? 8.677 -5.134 -9.047 1.00 94.06 99 LEU A C 1
ATOM 764 O O . LEU A 1 99 ? 8.508 -5.713 -7.964 1.00 94.06 99 LEU A O 1
ATOM 768 N N . PRO A 1 100 ? 9.476 -5.612 -10.013 1.00 93.12 100 PRO A N 1
ATOM 769 C CA . PRO A 1 100 ? 10.266 -6.819 -9.844 1.00 93.12 100 PRO A CA 1
ATOM 770 C C . PRO A 1 100 ? 11.486 -6.559 -8.936 1.00 93.12 100 PRO A C 1
ATOM 772 O O . PRO A 1 100 ? 11.845 -5.405 -8.673 1.00 93.12 100 PRO A O 1
ATOM 775 N N . GLU A 1 101 ? 12.092 -7.635 -8.426 1.00 92.50 101 GLU A N 1
ATOM 776 C CA . GLU A 1 101 ? 13.146 -7.583 -7.394 1.00 92.50 101 GLU A CA 1
ATOM 777 C C . GLU A 1 101 ? 14.402 -6.830 -7.874 1.00 92.50 101 GLU A C 1
ATOM 779 O O . GLU A 1 101 ? 15.105 -6.229 -7.066 1.00 92.50 101 GLU A O 1
ATOM 784 N N . GLU A 1 102 ? 14.646 -6.786 -9.187 1.00 90.38 102 GLU A N 1
ATOM 785 C CA . GLU A 1 102 ? 15.769 -6.080 -9.814 1.00 90.38 102 GLU A CA 1
ATOM 786 C C . GLU A 1 102 ? 15.615 -4.550 -9.788 1.00 90.38 102 GLU A C 1
ATOM 788 O O . GLU A 1 102 ? 16.569 -3.832 -10.086 1.00 90.38 102 GLU A O 1
ATOM 793 N N . ILE A 1 103 ? 14.417 -4.034 -9.490 1.00 91.75 103 ILE A N 1
ATOM 794 C CA . ILE A 1 103 ? 14.159 -2.591 -9.347 1.00 91.75 103 ILE A CA 1
ATOM 795 C C . ILE A 1 103 ? 13.927 -2.243 -7.878 1.00 91.75 103 ILE A C 1
ATOM 797 O O . ILE A 1 103 ? 14.501 -1.278 -7.377 1.00 91.75 103 ILE A O 1
ATOM 801 N N . VAL A 1 104 ? 13.092 -3.019 -7.178 1.00 92.25 104 VAL A N 1
ATOM 802 C CA . VAL A 1 104 ? 12.795 -2.804 -5.756 1.00 92.25 104 VAL A CA 1
ATOM 803 C C . VAL A 1 104 ? 12.773 -4.140 -5.027 1.00 92.25 104 VAL A C 1
ATOM 805 O O . VAL A 1 104 ? 11.913 -4.970 -5.338 1.00 92.25 104 VAL A O 1
ATOM 808 N N . PRO A 1 105 ? 13.615 -4.328 -3.994 1.00 90.12 105 PRO A N 1
ATOM 809 C CA . PRO A 1 105 ? 13.539 -5.509 -3.151 1.00 90.12 105 PRO A CA 1
ATOM 810 C C . PRO A 1 105 ? 12.140 -5.668 -2.542 1.00 90.12 105 PRO A C 1
ATOM 812 O O . PRO A 1 105 ? 11.652 -4.817 -1.795 1.00 90.12 105 PRO A O 1
ATOM 815 N N . GLY A 1 106 ? 11.486 -6.794 -2.811 1.00 89.69 106 GLY A N 1
ATOM 816 C CA . GLY A 1 106 ? 10.102 -7.052 -2.417 1.00 89.69 106 GLY A CA 1
ATOM 817 C C . GLY A 1 106 ? 9.911 -7.304 -0.920 1.00 89.69 106 GLY A C 1
ATOM 818 O O . GLY A 1 106 ? 8.773 -7.408 -0.460 1.00 89.69 106 GLY A O 1
ATOM 819 N N . LYS A 1 107 ? 10.998 -7.399 -0.140 1.00 94.38 107 LYS A N 1
ATOM 820 C CA . LYS A 1 107 ? 10.970 -7.711 1.299 1.00 94.38 107 LYS A CA 1
ATOM 821 C C . LYS A 1 107 ? 10.102 -6.728 2.087 1.00 94.38 107 LYS A C 1
ATOM 823 O O . LYS A 1 107 ? 9.199 -7.171 2.788 1.00 94.38 107 LYS A O 1
ATOM 828 N N . GLY A 1 108 ? 10.308 -5.420 1.916 1.00 94.56 108 GLY A N 1
ATOM 829 C CA . GLY A 1 108 ? 9.546 -4.404 2.654 1.00 94.56 108 GLY A CA 1
ATOM 830 C C . GLY A 1 108 ? 8.045 -4.442 2.345 1.00 94.56 108 GLY A C 1
ATOM 831 O O . GLY A 1 108 ? 7.219 -4.314 3.246 1.00 94.56 108 GLY A O 1
ATOM 832 N N . ARG A 1 109 ? 7.677 -4.706 1.084 1.00 96.31 109 ARG A N 1
ATOM 833 C CA . ARG A 1 109 ? 6.276 -4.903 0.685 1.00 96.31 109 ARG A CA 1
ATOM 834 C C . ARG A 1 109 ? 5.681 -6.158 1.328 1.00 96.31 109 ARG A C 1
ATOM 836 O O . ARG A 1 109 ? 4.568 -6.101 1.840 1.00 96.31 109 ARG A O 1
ATOM 843 N N . ARG A 1 110 ? 6.410 -7.282 1.336 1.00 96.06 110 ARG A N 1
ATOM 844 C CA . ARG A 1 110 ? 5.966 -8.529 1.992 1.00 96.06 110 ARG A CA 1
ATOM 845 C C . ARG A 1 110 ? 5.741 -8.332 3.492 1.00 96.06 110 ARG A C 1
ATOM 847 O O . ARG A 1 110 ? 4.728 -8.791 4.009 1.00 96.06 110 ARG A O 1
ATOM 854 N N . GLU A 1 111 ? 6.642 -7.618 4.162 1.00 96.69 111 GLU A N 1
ATOM 855 C CA . GLU A 1 111 ? 6.509 -7.263 5.580 1.00 96.69 111 GLU A CA 1
ATOM 856 C C . GLU A 1 111 ? 5.273 -6.390 5.834 1.00 96.69 111 GLU A C 1
ATOM 858 O O . GLU A 1 111 ? 4.510 -6.673 6.756 1.00 96.69 111 GLU A O 1
ATOM 863 N N . LEU A 1 112 ? 5.019 -5.378 4.993 1.00 98.06 112 LEU A N 1
ATOM 864 C CA . LEU A 1 112 ? 3.812 -4.554 5.105 1.00 98.06 112 LEU A CA 1
ATOM 865 C C . LEU A 1 112 ? 2.530 -5.374 4.903 1.00 98.06 112 LEU A C 1
ATOM 867 O O . LEU A 1 112 ? 1.581 -5.218 5.666 1.00 98.06 112 LEU A O 1
ATOM 871 N N . VAL A 1 113 ? 2.492 -6.261 3.903 1.00 97.38 113 VAL A N 1
ATOM 872 C CA . VAL A 1 113 ? 1.332 -7.137 3.658 1.00 97.38 113 VAL A CA 1
ATOM 873 C C . VAL A 1 113 ? 1.078 -8.056 4.852 1.00 97.38 113 VAL A C 1
ATOM 875 O O . VAL A 1 113 ? -0.071 -8.216 5.261 1.00 97.38 113 VAL A O 1
ATOM 878 N N . ALA A 1 114 ? 2.129 -8.636 5.437 1.00 96.62 114 ALA A N 1
ATOM 879 C CA . ALA A 1 114 ? 2.006 -9.455 6.639 1.00 96.62 114 ALA A CA 1
ATOM 880 C C . ALA A 1 114 ? 1.454 -8.638 7.821 1.00 96.62 114 ALA A C 1
ATOM 882 O O . ALA A 1 114 ? 0.451 -9.027 8.417 1.00 96.62 114 ALA A O 1
ATOM 883 N N . ALA A 1 115 ? 2.025 -7.457 8.084 1.00 96.88 115 ALA A N 1
ATOM 884 C CA . ALA A 1 115 ? 1.549 -6.561 9.136 1.00 96.88 115 ALA A CA 1
ATOM 885 C C . ALA A 1 115 ? 0.084 -6.136 8.926 1.00 96.88 115 ALA A C 1
ATOM 887 O O . ALA A 1 115 ? -0.689 -6.092 9.881 1.00 96.88 115 ALA A O 1
ATOM 888 N N . MET A 1 116 ? -0.325 -5.861 7.682 1.00 97.62 116 MET A N 1
ATOM 889 C CA . MET A 1 116 ? -1.704 -5.488 7.359 1.00 97.62 116 MET A CA 1
ATOM 890 C C . MET A 1 116 ? -2.676 -6.658 7.545 1.00 97.62 116 MET A C 1
ATOM 892 O O . MET A 1 116 ? -3.773 -6.453 8.053 1.00 97.62 116 MET A O 1
ATOM 896 N N . ARG A 1 117 ? -2.283 -7.893 7.200 1.00 95.31 117 ARG A N 1
ATOM 897 C CA . ARG A 1 117 ? -3.094 -9.095 7.474 1.00 95.31 117 ARG A CA 1
ATOM 898 C C . ARG A 1 117 ? -3.320 -9.295 8.970 1.00 95.31 117 ARG A C 1
ATOM 900 O O . ARG A 1 117 ? -4.429 -9.621 9.388 1.00 95.31 117 ARG A O 1
ATOM 907 N N . ASP A 1 118 ? -2.288 -9.084 9.777 1.00 94.38 118 ASP A N 1
ATOM 908 C CA . ASP A 1 118 ? -2.392 -9.181 11.232 1.00 94.38 118 ASP A CA 1
ATOM 909 C C . ASP A 1 118 ? -3.286 -8.069 11.798 1.00 94.38 118 ASP A C 1
ATOM 911 O O . ASP A 1 118 ? -4.149 -8.324 12.642 1.00 94.38 118 ASP A O 1
ATOM 915 N N . TYR A 1 119 ? -3.137 -6.850 11.276 1.00 96.25 119 TYR A N 1
ATOM 916 C CA . TYR A 1 119 ? -3.956 -5.702 11.653 1.00 96.25 119 TYR A CA 1
ATOM 917 C C . TYR A 1 119 ? -5.426 -5.852 11.231 1.00 96.25 119 TYR A C 1
ATOM 919 O O . TYR A 1 119 ? -6.310 -5.475 11.993 1.00 96.25 119 TYR A O 1
ATOM 927 N N . ASP A 1 120 ? -5.718 -6.460 10.077 1.00 93.12 120 ASP A N 1
ATOM 928 C CA . ASP A 1 120 ? -7.083 -6.780 9.630 1.00 93.12 120 ASP A CA 1
ATOM 929 C C . ASP A 1 120 ? -7.779 -7.758 10.593 1.00 93.12 120 ASP A C 1
ATOM 931 O O . ASP A 1 120 ? -8.928 -7.547 10.988 1.00 93.12 120 ASP A O 1
ATOM 935 N N . ARG A 1 121 ? -7.069 -8.796 11.064 1.00 91.25 121 ARG A N 1
ATOM 936 C CA . ARG A 1 121 ? -7.606 -9.722 12.082 1.00 91.25 121 ARG A CA 1
ATOM 937 C C . ARG A 1 121 ? -7.928 -9.011 13.399 1.00 91.25 121 ARG A C 1
ATOM 939 O O . ARG A 1 121 ? -8.971 -9.288 14.001 1.00 91.25 121 ARG A O 1
ATOM 946 N N . LEU A 1 122 ? -7.064 -8.089 13.830 1.00 91.62 122 LEU A N 1
ATOM 947 C CA . LEU A 1 122 ? -7.320 -7.248 15.000 1.00 91.62 122 LEU A CA 1
ATOM 948 C C . LEU A 1 122 ? -8.537 -6.347 14.769 1.00 91.62 122 LEU A C 1
ATOM 950 O O . LEU A 1 122 ? -9.454 -6.352 15.585 1.00 91.62 122 LEU A O 1
ATOM 954 N N . GLY A 1 123 ? -8.573 -5.639 13.638 1.00 91.56 123 GLY A N 1
ATOM 955 C CA . GLY A 1 123 ? -9.674 -4.763 13.257 1.00 91.56 123 GLY A CA 1
ATOM 956 C C . GLY A 1 123 ? -11.007 -5.492 13.321 1.00 91.56 123 GLY A C 1
ATOM 957 O O . GLY A 1 123 ? -11.900 -5.086 14.053 1.00 91.56 123 GLY A O 1
ATOM 958 N N . ARG A 1 124 ? -11.132 -6.649 12.675 1.00 88.62 124 ARG A N 1
ATOM 959 C CA . ARG A 1 124 ? -12.373 -7.442 12.722 1.00 88.62 124 ARG A CA 1
ATOM 960 C C . ARG A 1 124 ? -12.806 -7.826 14.128 1.00 88.62 124 ARG A C 1
ATOM 962 O O . ARG A 1 124 ? -14.000 -7.835 14.402 1.00 88.62 124 ARG A O 1
ATOM 969 N N . SER A 1 125 ? -11.856 -8.109 15.017 1.00 88.56 125 SER A N 1
ATOM 970 C CA . SER A 1 125 ? -12.160 -8.358 16.430 1.00 88.56 125 SER A CA 1
ATOM 971 C C . SER A 1 125 ? -12.721 -7.104 17.111 1.00 88.56 125 SER A C 1
ATOM 973 O O . SER A 1 125 ? -13.715 -7.204 17.823 1.00 88.56 125 SER A O 1
ATOM 975 N N . CYS A 1 126 ? -12.156 -5.922 16.834 1.00 89.62 126 CYS A N 1
ATOM 976 C CA . CYS A 1 126 ? -12.667 -4.640 17.334 1.00 89.62 126 CYS A CA 1
ATOM 977 C C . CYS A 1 126 ? -14.096 -4.342 16.847 1.00 89.62 126 CYS A C 1
ATOM 979 O O . CYS A 1 126 ? -14.914 -3.840 17.611 1.00 89.62 126 CYS A O 1
ATOM 981 N N . TRP A 1 127 ? -14.411 -4.669 15.591 1.00 89.94 127 TRP A N 1
ATOM 982 C CA . TRP A 1 127 ? -15.743 -4.461 15.009 1.00 89.94 127 TRP A CA 1
ATOM 983 C C . TRP A 1 127 ? -16.758 -5.549 15.401 1.00 89.94 127 TRP A C 1
ATOM 985 O O . TRP A 1 127 ? -17.965 -5.315 15.339 1.00 89.94 127 TRP A O 1
ATOM 995 N N . GLY A 1 128 ? -16.295 -6.731 15.820 1.00 86.06 128 GLY A N 1
ATOM 996 C CA . GLY A 1 128 ? -17.134 -7.903 16.074 1.00 86.06 128 GLY A CA 1
ATOM 997 C C . GLY A 1 128 ? -18.231 -7.671 17.114 1.00 86.06 128 GLY A C 1
ATOM 998 O O . GLY A 1 128 ? -19.379 -8.035 16.866 1.00 86.06 128 GLY A O 1
ATOM 999 N N . SER A 1 129 ? -17.906 -7.021 18.237 1.00 81.81 129 SER A N 1
ATOM 1000 C CA . SER A 1 129 ? -18.880 -6.709 19.293 1.00 81.81 129 SER A CA 1
ATOM 1001 C C . SER A 1 129 ? -19.981 -5.771 18.799 1.00 81.81 129 SER A C 1
ATOM 1003 O O . SER A 1 129 ? -21.159 -6.054 19.010 1.00 81.81 129 SER A O 1
ATOM 1005 N N . LEU A 1 130 ? -19.624 -4.689 18.093 1.00 86.12 130 LEU A N 1
ATOM 1006 C CA . LEU A 1 130 ? -20.603 -3.766 17.513 1.00 86.12 130 LEU A CA 1
ATOM 1007 C C . LEU A 1 130 ? -21.512 -4.480 16.508 1.00 86.12 130 LEU A C 1
ATOM 1009 O O . LEU A 1 130 ? -22.729 -4.362 16.608 1.00 86.12 130 LEU A O 1
ATOM 1013 N N . LEU A 1 131 ? -20.936 -5.217 15.557 1.00 87.00 131 LEU A N 1
ATOM 1014 C CA . LEU A 1 131 ? -21.705 -5.895 14.511 1.00 87.00 131 LEU A CA 1
ATOM 1015 C C . LEU A 1 131 ? -22.664 -6.939 15.096 1.00 87.00 131 LEU A C 1
ATOM 1017 O O . LEU A 1 131 ? -23.822 -7.005 14.680 1.00 87.00 131 LEU A O 1
ATOM 1021 N N . ALA A 1 132 ? -22.228 -7.679 16.120 1.00 85.81 132 ALA A N 1
ATOM 1022 C CA . ALA A 1 132 ? -23.071 -8.639 16.825 1.00 85.81 132 ALA A CA 1
ATOM 1023 C C . ALA A 1 132 ? -24.286 -7.974 17.496 1.00 85.81 132 ALA A C 1
ATOM 1025 O O . ALA A 1 132 ? -25.387 -8.518 17.416 1.00 85.81 132 ALA A O 1
ATOM 1026 N N . ARG A 1 133 ? -24.127 -6.774 18.083 1.00 86.62 133 ARG A N 1
ATOM 1027 C CA . ARG A 1 133 ? -25.252 -6.002 18.659 1.00 86.62 133 ARG A CA 1
ATOM 1028 C C . ARG A 1 133 ? -26.322 -5.637 17.626 1.00 86.62 133 ARG A C 1
ATOM 1030 O O . ARG A 1 133 ? -27.471 -5.437 18.000 1.00 86.62 133 ARG A O 1
ATOM 1037 N N . HIS A 1 134 ? -25.961 -5.574 16.346 1.00 86.44 134 HIS A N 1
ATOM 1038 C CA . HIS A 1 134 ? -26.873 -5.268 15.241 1.00 86.44 134 HIS A CA 1
ATOM 1039 C C . HIS A 1 134 ? -27.253 -6.502 14.405 1.00 86.44 134 HIS A C 1
ATOM 1041 O O . HIS A 1 134 ? -27.763 -6.357 13.298 1.00 86.44 134 HIS A O 1
ATOM 1047 N N . GLY A 1 135 ? -27.005 -7.717 14.909 1.00 81.69 135 GLY A N 1
ATOM 1048 C CA . GLY A 1 135 ? -27.378 -8.958 14.222 1.00 81.69 135 GLY A CA 1
ATOM 1049 C C . GLY A 1 135 ? -26.562 -9.258 12.960 1.00 81.69 135 GLY A C 1
ATOM 1050 O O . GLY A 1 135 ? -26.941 -10.132 12.186 1.00 81.69 135 GLY A O 1
ATOM 1051 N N . VAL A 1 136 ? -25.438 -8.565 12.744 1.00 74.88 136 VAL A N 1
ATOM 1052 C CA . VAL A 1 136 ? -24.542 -8.802 11.606 1.00 74.88 136 VAL A CA 1
ATOM 1053 C C . VAL A 1 136 ? -23.473 -9.823 12.012 1.00 74.88 136 VAL A C 1
ATOM 1055 O O . VAL A 1 136 ? -22.675 -9.550 12.915 1.00 74.88 136 VAL A O 1
ATOM 1058 N N . PRO A 1 137 ? -23.392 -11.000 11.359 1.00 63.53 137 PRO A N 1
ATOM 1059 C CA . PRO A 1 137 ? -22.343 -11.967 11.648 1.00 63.53 137 PRO A CA 1
ATOM 1060 C C . PRO A 1 137 ? -20.957 -11.363 11.383 1.00 63.53 137 PRO A C 1
ATOM 1062 O O . PRO A 1 137 ? -20.659 -10.915 10.279 1.00 63.53 137 PRO A O 1
ATOM 1065 N N . HIS A 1 138 ? -20.066 -11.423 12.375 1.00 57.81 138 HIS A N 1
ATOM 1066 C CA . HIS A 1 138 ? -18.683 -10.913 12.313 1.00 57.81 138 HIS A CA 1
ATOM 1067 C C . HIS A 1 138 ? -17.821 -11.478 11.156 1.00 57.81 138 HIS A C 1
ATOM 1069 O O . HIS A 1 138 ? -16.738 -10.964 10.879 1.00 57.81 138 HIS A O 1
ATOM 1075 N N . ARG A 1 139 ? -18.279 -12.548 10.487 1.00 53.12 139 ARG A N 1
ATOM 1076 C CA . ARG A 1 139 ? -17.638 -13.162 9.309 1.00 53.12 139 ARG A CA 1
ATOM 1077 C C . ARG A 1 139 ? -18.022 -12.499 7.981 1.00 53.12 139 ARG A C 1
ATOM 1079 O O . ARG A 1 139 ? -17.451 -12.861 6.964 1.00 53.12 139 ARG A O 1
ATOM 1086 N N . SER A 1 140 ? -18.941 -11.537 7.995 1.00 48.56 140 SER A N 1
ATOM 1087 C CA . SER A 1 140 ? -19.486 -10.888 6.795 1.00 48.56 140 SER A CA 1
ATOM 1088 C C . SER A 1 140 ? -19.084 -9.417 6.674 1.00 48.56 140 SER A C 1
ATOM 1090 O O . SER A 1 140 ? -19.759 -8.648 5.995 1.00 48.56 140 SER A O 1
ATOM 1092 N N . ALA A 1 141 ? -18.004 -8.994 7.344 1.00 45.66 141 ALA A N 1
ATOM 1093 C CA . ALA A 1 141 ? -17.494 -7.638 7.171 1.00 45.66 141 ALA A CA 1
ATOM 1094 C C . ALA A 1 141 ? -17.144 -7.405 5.678 1.00 45.66 141 ALA A C 1
ATOM 1096 O O . ALA A 1 141 ? -16.521 -8.286 5.084 1.00 45.66 141 ALA A O 1
ATOM 1097 N N . PRO A 1 142 ? -17.493 -6.249 5.073 1.00 45.78 142 PRO A N 1
ATOM 1098 C CA . PRO A 1 142 ? -17.414 -6.015 3.619 1.00 45.78 142 PRO A CA 1
ATOM 1099 C C . PRO A 1 142 ? -16.030 -6.195 2.977 1.00 45.78 142 PRO A C 1
ATOM 1101 O O . PRO A 1 142 ? -15.918 -6.276 1.760 1.00 45.78 142 PRO A O 1
ATOM 1104 N N . LEU A 1 143 ? -14.972 -6.259 3.785 1.00 52.84 143 LEU A N 1
ATOM 1105 C CA . LEU A 1 143 ? -13.603 -6.519 3.354 1.00 52.84 143 LEU A CA 1
ATOM 1106 C C . LEU A 1 143 ? -13.103 -7.805 4.011 1.00 52.84 143 LEU A C 1
ATOM 1108 O O . LEU A 1 143 ? -12.148 -7.792 4.789 1.00 52.84 143 LEU A O 1
ATOM 1112 N N . ASP A 1 144 ? -13.767 -8.931 3.730 1.00 55.09 144 ASP A N 1
ATOM 1113 C CA . ASP A 1 144 ? -13.223 -10.222 4.125 1.00 55.09 144 ASP A CA 1
ATOM 1114 C C . ASP A 1 144 ? -12.053 -10.630 3.218 1.00 55.09 144 ASP A C 1
ATOM 1116 O O . ASP A 1 144 ? -12.232 -11.312 2.219 1.00 55.09 144 ASP A O 1
ATOM 1120 N N . THR A 1 145 ? -10.830 -10.240 3.582 1.00 52.34 145 THR A N 1
ATOM 1121 C CA . THR A 1 145 ? -9.582 -10.634 2.902 1.00 52.34 145 THR A CA 1
ATOM 1122 C C . THR A 1 145 ? -9.382 -12.151 2.782 1.00 52.34 145 THR A C 1
ATOM 1124 O O . THR A 1 145 ? -8.655 -12.578 1.893 1.00 52.34 145 THR A O 1
ATOM 1127 N N . ARG A 1 146 ? -10.073 -12.986 3.578 1.00 53.97 146 ARG A N 1
ATOM 1128 C CA . ARG A 1 146 ? -10.075 -14.454 3.407 1.00 53.97 146 ARG A CA 1
ATOM 1129 C C . ARG A 1 146 ? -10.854 -14.902 2.169 1.00 53.97 146 ARG A C 1
ATOM 1131 O O . ARG A 1 146 ? -10.655 -16.017 1.701 1.00 53.97 146 ARG A O 1
ATOM 1138 N N . LEU A 1 147 ? -11.739 -14.061 1.628 1.00 44.41 147 LEU A N 1
ATOM 1139 C CA . LEU A 1 147 ? -12.380 -14.306 0.332 1.00 44.41 147 LEU A CA 1
ATOM 1140 C C . LEU A 1 147 ? -11.366 -14.214 -0.814 1.00 44.41 147 LEU A C 1
ATOM 1142 O O . LEU A 1 147 ? -11.546 -14.883 -1.825 1.00 44.41 147 LEU A O 1
ATOM 1146 N N . LEU A 1 148 ? -10.277 -13.458 -0.639 1.00 47.62 148 LEU A N 1
ATOM 1147 C CA . LEU A 1 148 ? -9.176 -13.409 -1.606 1.00 47.62 148 LEU A CA 1
ATOM 1148 C C . LEU A 1 148 ? -8.307 -14.676 -1.562 1.00 47.62 148 LEU A C 1
ATOM 1150 O O . LEU A 1 148 ? -7.657 -14.993 -2.552 1.00 47.62 148 LEU A O 1
ATOM 1154 N N . ASP A 1 149 ? -8.333 -15.418 -0.451 1.00 44.28 149 ASP A N 1
ATOM 1155 C CA . ASP A 1 149 ? -7.654 -16.713 -0.317 1.00 44.28 149 ASP A CA 1
ATOM 1156 C C . ASP A 1 149 ? -8.494 -17.881 -0.887 1.00 44.28 149 ASP A C 1
ATOM 1158 O O . ASP A 1 149 ? -7.978 -18.982 -1.037 1.00 44.28 149 ASP A O 1
ATOM 1162 N N . ARG A 1 150 ? -9.778 -17.672 -1.239 1.00 41.56 150 ARG A N 1
ATOM 1163 C CA . ARG A 1 150 ? -10.673 -18.706 -1.814 1.00 41.56 150 ARG A CA 1
ATOM 1164 C C . ARG A 1 150 ? -10.590 -18.863 -3.336 1.00 41.56 150 ARG A C 1
ATOM 1166 O O . ARG A 1 150 ? -11.421 -19.556 -3.917 1.00 41.56 150 ARG A O 1
ATOM 1173 N N . ALA A 1 151 ? -9.599 -18.266 -3.987 1.00 37.84 151 ALA A N 1
ATOM 1174 C CA . ALA A 1 151 ? -9.298 -18.558 -5.385 1.00 37.84 151 ALA A CA 1
ATOM 1175 C C . ALA A 1 151 ? -8.517 -19.884 -5.511 1.00 37.84 151 ALA A C 1
ATOM 1177 O O . ALA A 1 151 ? -7.395 -19.897 -6.006 1.00 37.84 151 ALA A O 1
ATOM 1178 N N . ASP A 1 152 ? -9.121 -20.986 -5.058 1.00 34.38 152 ASP A N 1
ATOM 1179 C CA . ASP A 1 152 ? -8.781 -22.336 -5.512 1.00 34.38 152 ASP A CA 1
ATOM 1180 C C . ASP A 1 152 ? -9.853 -22.788 -6.519 1.00 34.38 152 ASP A C 1
ATOM 1182 O O . ASP A 1 152 ? -11.039 -22.484 -6.345 1.00 34.38 152 ASP A O 1
ATOM 1186 N N . PRO A 1 153 ? -9.457 -23.464 -7.611 1.00 36.62 153 PRO A N 1
ATOM 1187 C CA . PRO A 1 153 ? -10.336 -23.745 -8.733 1.00 36.62 153 PRO A CA 1
ATOM 1188 C C . PRO A 1 153 ? -11.437 -24.729 -8.332 1.00 36.62 153 PRO A C 1
ATOM 1190 O O . PRO A 1 153 ? -11.182 -25.789 -7.762 1.00 36.62 153 PRO A O 1
ATOM 1193 N N . HIS A 1 154 ? -12.674 -24.383 -8.679 1.00 32.44 154 HIS A N 1
ATOM 1194 C CA . HIS A 1 154 ? -13.822 -25.276 -8.578 1.00 32.44 154 HIS A CA 1
ATOM 1195 C C . HIS A 1 154 ? -13.527 -26.605 -9.307 1.00 32.44 154 HIS A C 1
ATOM 1197 O O . HIS A 1 154 ? -13.080 -26.575 -10.460 1.00 32.44 154 HIS A O 1
ATOM 1203 N N . PRO A 1 155 ? -13.819 -27.777 -8.711 1.00 36.34 155 PRO A N 1
ATOM 1204 C CA . PRO A 1 155 ? -13.712 -29.061 -9.389 1.00 36.34 155 PRO A CA 1
ATOM 1205 C C . PRO A 1 155 ? -14.901 -29.201 -10.347 1.00 36.34 155 PRO A C 1
ATOM 1207 O O . PRO A 1 155 ? -15.923 -29.783 -10.015 1.00 36.34 155 PRO A O 1
ATOM 1210 N N . ALA A 1 156 ? -14.813 -28.577 -11.519 1.00 36.62 156 ALA A N 1
ATOM 1211 C CA . ALA A 1 156 ? -15.763 -28.773 -12.621 1.00 36.62 156 ALA A CA 1
ATOM 1212 C C . ALA A 1 156 ? -15.068 -29.242 -13.913 1.00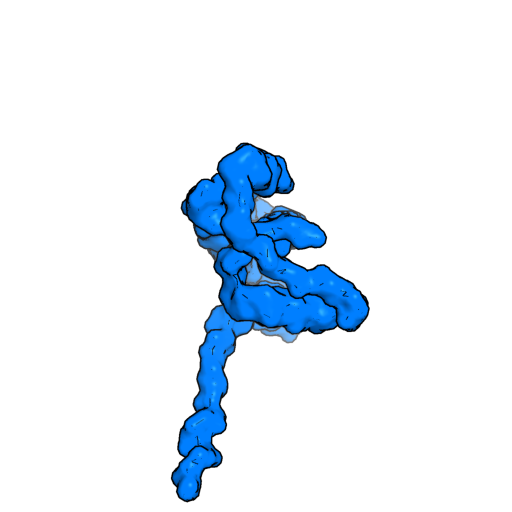 36.62 156 ALA A C 1
ATOM 1214 O O . ALA A 1 156 ? -15.672 -29.258 -14.977 1.00 36.62 156 ALA A O 1
ATOM 1215 N N . ALA A 1 157 ? -13.798 -29.654 -13.831 1.00 37.06 157 ALA A N 1
ATOM 1216 C CA . ALA A 1 157 ? -13.032 -30.184 -14.963 1.00 37.06 157 ALA A CA 1
ATOM 1217 C C . ALA A 1 157 ? -12.944 -31.727 -14.988 1.00 37.06 157 ALA A C 1
ATOM 1219 O O . ALA A 1 157 ? -12.106 -32.275 -15.701 1.00 37.06 157 ALA A O 1
ATOM 1220 N N . ALA A 1 158 ? -13.779 -32.435 -14.216 1.00 38.28 158 ALA A N 1
ATOM 1221 C CA . ALA A 1 158 ? -13.778 -33.904 -14.156 1.00 38.28 158 ALA A CA 1
ATOM 1222 C C . ALA A 1 158 ? -14.953 -34.581 -14.889 1.00 38.28 158 ALA A C 1
ATOM 1224 O O . ALA A 1 158 ? -14.942 -35.798 -15.024 1.00 38.28 158 ALA A O 1
ATOM 1225 N N . GLU A 1 159 ? -15.919 -33.833 -15.429 1.00 39.94 159 GLU A N 1
ATOM 1226 C CA . GLU A 1 159 ? -17.074 -34.409 -16.138 1.00 39.94 159 GLU A CA 1
ATOM 1227 C C . GLU A 1 159 ? -17.179 -33.914 -17.583 1.00 39.94 159 GLU A C 1
ATOM 1229 O O . GLU A 1 159 ? -18.218 -33.438 -18.008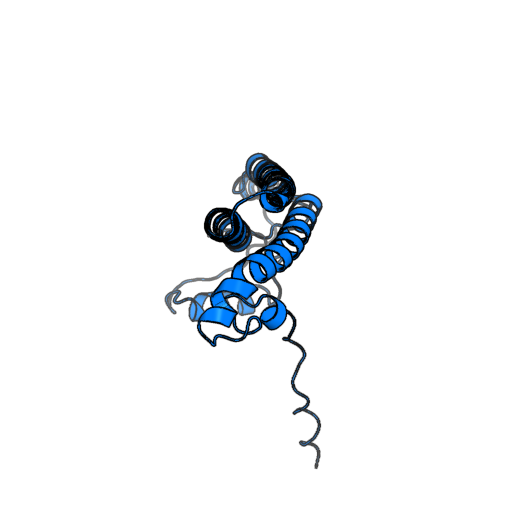 1.00 39.94 159 GLU A O 1
ATOM 1234 N N . LEU A 1 160 ? -16.098 -34.021 -18.359 1.00 43.56 160 LEU A N 1
ATOM 1235 C CA . LEU A 1 160 ? -16.163 -34.011 -19.828 1.00 43.56 160 LEU A CA 1
ATOM 1236 C C . LEU A 1 160 ? -15.020 -34.859 -20.405 1.00 43.56 160 LEU A C 1
ATOM 1238 O O . LEU A 1 160 ? -14.081 -34.338 -21.004 1.00 43.56 160 LEU A O 1
ATOM 1242 N N . ARG A 1 161 ? -15.097 -36.177 -20.201 1.00 36.16 161 ARG A N 1
ATOM 1243 C CA . ARG A 1 161 ? -14.541 -37.187 -21.119 1.00 36.16 161 AR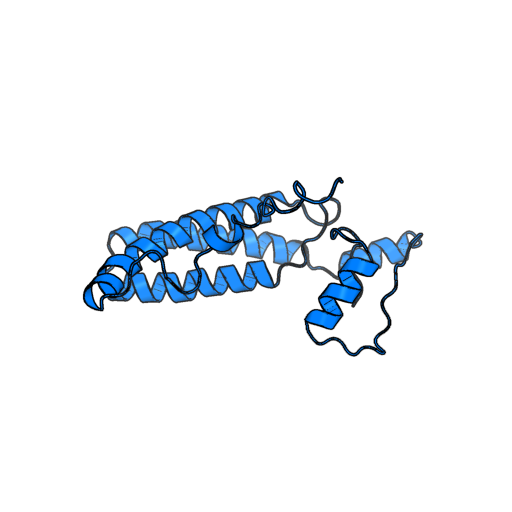G A CA 1
ATOM 1244 C C . ARG A 1 161 ? -15.487 -38.385 -21.142 1.00 36.16 161 ARG A C 1
ATOM 1246 O O . ARG A 1 161 ? -15.327 -39.325 -20.368 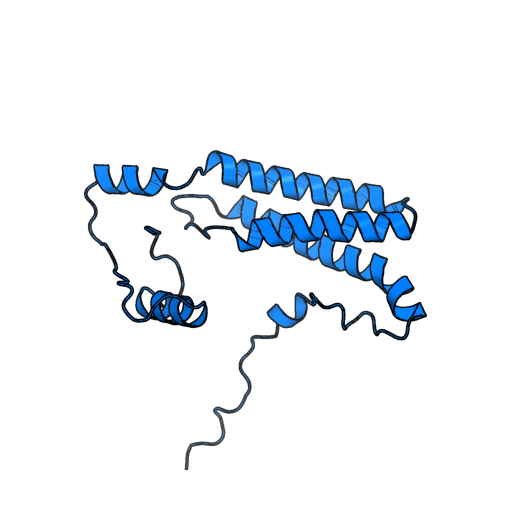1.00 36.16 161 ARG A O 1
ATOM 1253 N N . GLY A 1 162 ? -16.507 -38.271 -21.988 1.00 39.78 162 GLY A N 1
ATOM 1254 C CA . GLY A 1 162 ? -16.927 -39.407 -22.806 1.00 39.78 162 GLY A CA 1
ATOM 1255 C C . GLY A 1 162 ? -15.924 -39.613 -23.933 1.00 39.78 162 GLY A C 1
ATOM 1256 O O . GLY A 1 162 ? -15.215 -38.631 -24.262 1.00 39.78 162 GLY A O 1
#

Sequence (162 aa):
QLRPANRRGGTVGLRDALFELGLDSSALVYRLRELEAAEDVAARRLWDVATLTAGYRKSSKALERSTRKLRTASEARQMVETFLLGGSVIQQLAADPLLPEEIVPGKGRRELVAAMRDYDRLGRSCWGSLLARHGVPHRSAPLDTRLLDRADPHPAAAELRG

pLDDT: mean 85.07, std 18.43, range [32.44, 98.56]

Radius of gyration: 20.66 Å; chains: 1; bounding box: 49×46×55 Å